Protein AF-A0A351KW39-F1 (afdb_monomer_lite)

Structure (mmCIF, N/CA/C/O backbone):
data_AF-A0A351KW39-F1
#
_entry.id   AF-A0A351KW39-F1
#
loop_
_atom_site.group_PDB
_atom_site.id
_atom_site.type_symbol
_atom_site.label_atom_id
_atom_site.label_alt_id
_atom_site.label_comp_id
_atom_site.label_asym_id
_atom_site.label_entity_id
_atom_site.label_seq_id
_atom_site.pdbx_PDB_ins_code
_atom_site.Cartn_x
_atom_site.Cartn_y
_atom_site.Cartn_z
_atom_site.occupancy
_atom_site.B_iso_or_equiv
_atom_site.auth_seq_id
_atom_site.auth_comp_id
_atom_site.auth_asym_id
_atom_site.auth_atom_id
_atom_site.pdbx_PDB_model_num
ATOM 1 N N . GLU A 1 1 ? 5.218 -23.587 -11.431 1.00 62.66 1 GLU A N 1
ATOM 2 C CA . GLU A 1 1 ? 6.234 -22.836 -12.200 1.00 62.66 1 GLU A CA 1
ATOM 3 C C . GLU A 1 1 ? 5.982 -21.326 -12.171 1.00 62.66 1 GLU A C 1
ATOM 5 O O . GLU A 1 1 ? 6.870 -20.622 -11.720 1.00 62.66 1 GLU A O 1
ATOM 10 N N . ALA A 1 2 ? 4.779 -20.824 -12.494 1.00 78.19 2 ALA A N 1
ATOM 11 C CA . ALA A 1 2 ? 4.478 -19.378 -12.498 1.00 78.19 2 ALA A CA 1
ATOM 12 C C . ALA A 1 2 ? 4.778 -18.629 -11.177 1.00 78.19 2 ALA A C 1
ATOM 14 O O . ALA A 1 2 ? 5.468 -17.620 -11.204 1.00 78.19 2 ALA A O 1
ATOM 15 N N . ILE A 1 3 ? 4.354 -19.151 -10.016 1.00 82.75 3 ILE A N 1
ATOM 16 C CA . ILE A 1 3 ? 4.597 -18.497 -8.709 1.00 82.75 3 ILE A CA 1
ATOM 17 C C . ILE A 1 3 ? 6.094 -18.313 -8.418 1.00 82.75 3 ILE A C 1
ATOM 19 O O . ILE A 1 3 ? 6.489 -17.297 -7.859 1.00 82.75 3 ILE A O 1
ATOM 23 N N . ALA A 1 4 ? 6.934 -19.276 -8.806 1.00 83.69 4 ALA A N 1
ATOM 24 C CA . ALA A 1 4 ? 8.377 -19.179 -8.592 1.00 83.69 4 ALA A CA 1
ATOM 25 C C . ALA A 1 4 ? 9.026 -18.108 -9.486 1.00 83.69 4 ALA A C 1
ATOM 27 O O . ALA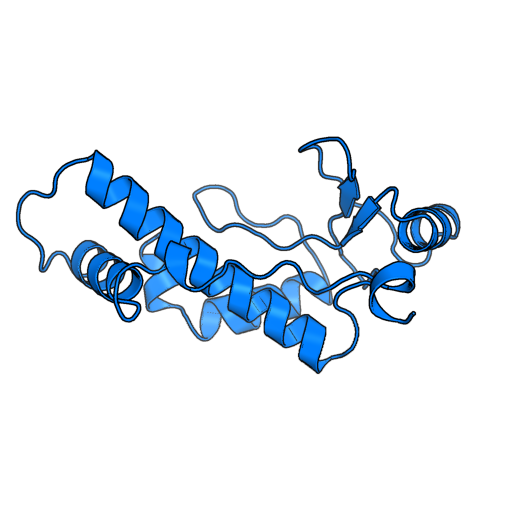 A 1 4 ? 10.053 -17.556 -9.114 1.00 83.69 4 ALA A O 1
ATOM 28 N N . ALA A 1 5 ? 8.426 -17.824 -10.646 1.00 80.94 5 ALA A N 1
ATOM 29 C CA . ALA A 1 5 ? 8.935 -16.853 -11.606 1.00 80.94 5 ALA A CA 1
ATOM 30 C C . ALA A 1 5 ? 8.432 -15.428 -11.340 1.00 80.94 5 ALA A C 1
ATOM 32 O O . ALA A 1 5 ? 9.180 -14.481 -11.538 1.00 80.94 5 ALA A O 1
ATOM 33 N N . THR A 1 6 ? 7.179 -15.262 -10.908 1.00 81.19 6 THR A N 1
ATOM 34 C CA . THR A 1 6 ? 6.549 -13.934 -10.790 1.00 81.19 6 THR A CA 1
ATOM 35 C C . THR A 1 6 ? 6.235 -13.524 -9.359 1.00 81.19 6 THR A C 1
ATOM 37 O O . THR A 1 6 ? 5.845 -12.385 -9.139 1.00 81.19 6 THR A O 1
ATOM 40 N N . GLY A 1 7 ? 6.353 -14.432 -8.388 1.00 90.75 7 GLY A N 1
ATOM 41 C CA . GLY A 1 7 ? 5.886 -14.208 -7.023 1.00 90.75 7 GLY A CA 1
ATOM 42 C C . GLY A 1 7 ? 4.359 -14.160 -6.924 1.00 90.75 7 GLY A C 1
ATOM 43 O O . GLY A 1 7 ? 3.638 -14.684 -7.779 1.00 90.75 7 GLY A O 1
ATOM 44 N N . VAL A 1 8 ? 3.869 -13.533 -5.853 1.00 94.69 8 VAL A N 1
ATOM 45 C CA . VAL A 1 8 ? 2.442 -13.287 -5.600 1.00 94.69 8 VAL A CA 1
ATOM 46 C C . VAL A 1 8 ? 2.232 -11.872 -5.050 1.00 94.69 8 VAL A C 1
ATOM 48 O O . VAL A 1 8 ? 3.127 -11.356 -4.375 1.00 94.69 8 VAL A O 1
ATOM 51 N N . PRO A 1 9 ? 1.057 -11.253 -5.267 1.00 96.06 9 PRO A N 1
ATOM 52 C CA . PRO A 1 9 ? 0.709 -9.996 -4.615 1.00 96.06 9 PRO A CA 1
ATOM 53 C C . PRO A 1 9 ? 0.783 -10.123 -3.087 1.00 96.06 9 PRO A C 1
ATOM 55 O O . PRO A 1 9 ? 0.200 -11.037 -2.498 1.00 96.06 9 PRO A O 1
ATOM 58 N N . ASN A 1 10 ? 1.489 -9.198 -2.436 1.00 95.88 10 ASN A N 1
ATOM 59 C CA . ASN A 1 10 ? 1.780 -9.257 -1.003 1.00 95.88 10 ASN A CA 1
ATOM 60 C C . ASN A 1 10 ? 0.627 -8.724 -0.129 1.00 95.88 10 ASN A C 1
ATOM 62 O O . ASN A 1 10 ? 0.775 -7.728 0.577 1.00 95.88 10 ASN A O 1
ATOM 66 N N . TYR A 1 11 ? -0.536 -9.370 -0.191 1.00 98.06 11 TYR A N 1
ATOM 67 C CA . TYR A 1 11 ? -1.691 -9.022 0.638 1.00 98.06 11 TYR A CA 1
ATOM 68 C C . TYR A 1 11 ? -1.455 -9.304 2.127 1.00 98.06 11 TYR A C 1
ATOM 70 O O . TYR A 1 11 ? -0.898 -10.336 2.510 1.00 98.06 11 TYR A O 1
ATOM 78 N N . PHE A 1 12 ? -2.007 -8.456 2.997 1.00 98.00 12 PHE A N 1
ATOM 79 C CA . PHE A 1 12 ? -2.238 -8.843 4.384 1.00 98.00 12 PHE A CA 1
ATOM 80 C C . PHE A 1 12 ? -3.322 -9.921 4.442 1.00 98.00 12 PHE A C 1
ATOM 82 O O . PHE A 1 12 ? -4.435 -9.719 3.958 1.00 98.00 12 PHE A O 1
ATOM 89 N N . GLY A 1 13 ? -2.995 -11.066 5.044 1.00 95.75 13 GLY A N 1
ATOM 90 C CA . GLY A 1 13 ? -3.921 -12.192 5.163 1.00 95.75 13 GLY A CA 1
ATOM 91 C C . GLY A 1 13 ? -5.032 -11.982 6.207 1.00 95.75 13 GLY A C 1
ATOM 92 O O . GLY A 1 13 ? -4.904 -11.114 7.075 1.00 95.75 13 GLY A O 1
ATOM 93 N N . PRO A 1 14 ? -6.082 -12.831 6.202 1.00 93.12 14 PRO A N 1
ATOM 94 C CA . PRO A 1 14 ? -7.274 -12.686 7.051 1.00 93.12 14 PRO A CA 1
ATOM 95 C C . PRO A 1 14 ? -6.981 -12.523 8.548 1.00 93.12 14 PRO A C 1
ATOM 97 O O . PRO A 1 14 ? -7.654 -11.766 9.237 1.00 93.12 14 PRO A O 1
ATOM 100 N N . GLN A 1 15 ? -5.919 -13.169 9.046 1.00 93.06 15 GLN A N 1
ATOM 101 C CA . GLN A 1 15 ? -5.493 -13.072 10.446 1.00 93.06 15 GLN A CA 1
ATOM 102 C C . GLN A 1 15 ? -5.217 -11.623 10.895 1.00 93.06 15 GLN A C 1
ATOM 104 O O . GLN A 1 15 ? -5.384 -11.302 12.071 1.00 93.06 15 GLN A O 1
ATOM 109 N N . ARG A 1 16 ? -4.816 -10.732 9.975 1.00 94.19 16 ARG A N 1
ATOM 110 C CA . ARG A 1 16 ? -4.572 -9.309 10.262 1.00 94.19 16 ARG A CA 1
ATOM 111 C C . ARG A 1 16 ? -5.838 -8.586 10.726 1.00 94.19 16 ARG A C 1
ATOM 113 O O . ARG A 1 16 ? -5.750 -7.649 11.519 1.00 94.19 16 ARG A O 1
ATOM 120 N N . PHE A 1 17 ? -6.994 -9.038 10.257 1.00 95.06 17 PHE A N 1
ATOM 121 C CA . PHE A 1 17 ? -8.276 -8.363 10.425 1.00 95.06 17 PHE A CA 1
ATOM 122 C C . PHE A 1 17 ? -9.103 -8.921 11.589 1.00 95.06 17 PHE A C 1
ATOM 124 O O . PHE A 1 17 ? -10.219 -8.473 11.803 1.00 95.06 17 PHE A O 1
ATOM 131 N N . GLY A 1 18 ? -8.541 -9.826 12.395 1.00 90.94 18 GLY A N 1
ATOM 132 C CA . GLY A 1 18 ? -9.230 -10.374 13.564 1.00 90.94 18 GLY A CA 1
ATOM 133 C C . GLY A 1 18 ? -10.144 -11.542 13.211 1.00 90.94 18 GLY A C 1
ATOM 134 O O . GLY A 1 18 ? -9.997 -12.165 12.157 1.00 90.94 18 GLY A O 1
ATOM 135 N N . ARG A 1 19 ? -11.049 -11.897 14.126 1.00 84.88 19 ARG A N 1
ATOM 136 C CA . ARG A 1 19 ? -12.014 -12.976 13.866 1.00 84.88 19 ARG A CA 1
ATOM 137 C C . ARG A 1 19 ? -13.131 -12.385 13.021 1.00 84.88 19 ARG A C 1
ATOM 139 O O . ARG A 1 19 ? -13.670 -11.345 13.369 1.00 84.88 19 ARG A O 1
ATOM 146 N N . ASP A 1 20 ? -13.428 -13.022 11.895 1.00 83.25 20 ASP A N 1
ATOM 147 C CA . ASP A 1 20 ? -14.469 -12.570 10.964 1.00 83.25 20 ASP A CA 1
ATOM 148 C C . ASP A 1 20 ? -14.273 -11.130 10.429 1.00 83.25 20 ASP A C 1
ATOM 150 O O . ASP A 1 20 ? -15.216 -10.520 9.938 1.00 83.25 20 ASP A O 1
ATOM 154 N N . GLY A 1 21 ? -13.049 -10.582 10.493 1.00 81.56 21 GLY A N 1
ATOM 155 C CA . GLY A 1 21 ? -12.739 -9.224 10.018 1.00 81.56 21 GLY A CA 1
ATOM 156 C C . GLY A 1 21 ? -13.092 -8.095 10.996 1.00 81.56 21 GLY A C 1
ATOM 157 O O . GLY A 1 21 ? -13.052 -6.921 10.621 1.00 81.56 21 GLY A O 1
ATOM 158 N N . ASP A 1 22 ? -13.418 -8.422 12.248 1.00 92.31 22 ASP A N 1
ATOM 159 C CA . ASP A 1 22 ? -13.946 -7.472 13.227 1.00 92.31 22 ASP A CA 1
ATOM 160 C C . ASP A 1 22 ? -13.011 -6.300 13.561 1.00 92.31 22 ASP A C 1
ATOM 162 O O . ASP A 1 22 ? -13.489 -5.223 13.919 1.00 92.31 22 ASP A O 1
ATOM 166 N N . ASN A 1 23 ? -11.691 -6.448 13.408 1.00 95.12 23 ASN A N 1
ATOM 167 C CA . ASN A 1 23 ? -10.740 -5.393 13.766 1.00 95.12 23 ASN A CA 1
ATOM 168 C C . ASN A 1 23 ? -10.903 -4.112 12.935 1.00 95.12 23 ASN A C 1
ATOM 170 O O . ASN A 1 23 ? -10.565 -3.041 13.441 1.00 95.12 23 ASN A O 1
ATOM 174 N N . VAL A 1 24 ? -11.376 -4.204 11.686 1.00 94.69 24 VAL A N 1
ATOM 175 C CA . VAL A 1 24 ? -11.624 -3.013 10.853 1.00 94.69 24 VAL A CA 1
ATOM 176 C C . VAL A 1 24 ? -12.827 -2.246 11.393 1.00 94.69 24 VAL A C 1
ATOM 178 O O . VAL A 1 24 ? -12.731 -1.040 11.601 1.00 94.69 24 VAL A O 1
ATOM 181 N N . GLU A 1 25 ? -13.914 -2.942 11.737 1.00 93.62 25 GLU A N 1
ATOM 182 C CA . GLU A 1 25 ? -15.088 -2.305 12.345 1.00 93.62 25 GLU A CA 1
ATOM 183 C C . GLU A 1 25 ? -14.743 -1.684 13.706 1.00 93.62 25 GLU A C 1
ATOM 185 O O . GLU A 1 25 ? -15.118 -0.551 13.993 1.00 93.62 25 GLU A O 1
ATOM 190 N N . ARG A 1 26 ? -13.920 -2.360 14.522 1.00 94.19 26 ARG A N 1
ATOM 191 C CA . ARG A 1 26 ? -13.429 -1.777 15.784 1.00 94.19 26 ARG A CA 1
ATOM 192 C C . ARG A 1 26 ? -12.578 -0.525 15.574 1.00 94.19 26 ARG A C 1
ATOM 194 O O . ARG A 1 26 ? -12.561 0.344 16.445 1.00 94.19 26 ARG A O 1
ATOM 201 N N . ALA A 1 27 ? -11.851 -0.431 14.461 1.00 94.69 27 ALA A N 1
ATOM 202 C CA . ALA A 1 27 ? -11.131 0.786 14.103 1.00 94.69 27 ALA A CA 1
ATOM 203 C C . ALA A 1 27 ? -12.107 1.911 13.727 1.00 94.69 27 ALA A C 1
ATOM 205 O O . ALA A 1 27 ? -11.940 3.033 14.190 1.00 94.69 27 ALA A O 1
ATOM 206 N N . LEU A 1 28 ? -13.169 1.608 12.980 1.00 94.44 28 LEU A N 1
ATOM 207 C CA . LEU A 1 28 ? -14.217 2.580 12.659 1.00 94.44 28 LEU A CA 1
ATOM 208 C C . LEU A 1 28 ? -14.929 3.092 13.920 1.00 94.44 28 LEU A C 1
ATOM 210 O O . LEU A 1 28 ? -15.082 4.300 14.089 1.00 94.44 28 LEU A O 1
ATOM 214 N N . ASP A 1 29 ? -15.280 2.212 14.860 1.00 93.75 29 ASP A N 1
ATOM 215 C CA . ASP A 1 29 ? -15.859 2.607 16.155 1.00 93.75 29 ASP A CA 1
ATOM 216 C C . ASP A 1 29 ? -14.939 3.543 16.959 1.00 93.75 29 ASP A C 1
ATOM 218 O O . ASP A 1 29 ? -15.379 4.478 17.636 1.00 93.75 29 ASP A O 1
ATOM 222 N N . LEU A 1 30 ? -13.631 3.292 16.895 1.00 92.69 30 LEU A N 1
ATOM 223 C CA . LEU A 1 30 ? -12.614 4.130 17.520 1.00 92.69 30 LEU A CA 1
ATOM 224 C C . LEU A 1 30 ? -12.579 5.528 16.882 1.00 92.69 30 LEU A C 1
ATOM 226 O O . LEU A 1 30 ? -12.482 6.514 17.611 1.00 92.69 30 LEU A O 1
ATOM 230 N N . PHE A 1 31 ? -12.673 5.619 15.554 1.00 93.38 31 PHE A N 1
ATOM 231 C CA . PHE A 1 31 ? -12.667 6.887 14.813 1.00 93.38 31 PHE A CA 1
ATOM 232 C C . PHE A 1 31 ? -13.953 7.691 15.024 1.00 93.38 31 PHE A C 1
ATOM 234 O O . PHE A 1 31 ? -13.909 8.907 15.202 1.00 93.38 31 PHE A O 1
ATOM 241 N N . ARG A 1 32 ? -15.096 7.005 15.117 1.00 93.69 32 ARG A N 1
ATOM 242 C CA . ARG A 1 32 ? -16.410 7.603 15.401 1.00 93.69 32 ARG A CA 1
ATOM 243 C C . ARG A 1 32 ? -16.576 8.047 16.862 1.00 93.69 32 ARG A C 1
ATOM 245 O O . ARG A 1 32 ? -17.620 8.592 17.214 1.00 93.69 32 ARG A O 1
ATOM 252 N N . ASN A 1 33 ? -15.579 7.821 17.725 1.00 85.88 33 ASN A N 1
ATOM 253 C CA . ASN A 1 33 ? -15.645 8.047 19.175 1.00 85.88 33 ASN A CA 1
ATOM 254 C C . ASN A 1 33 ? -16.825 7.325 19.862 1.00 85.88 33 ASN A C 1
ATOM 256 O O . ASN A 1 33 ? -17.295 7.753 20.917 1.00 85.88 33 ASN A O 1
ATOM 260 N N . THR A 1 34 ? -17.302 6.216 19.292 1.00 80.25 34 THR A N 1
ATOM 261 C CA . THR A 1 34 ? -18.385 5.396 19.868 1.00 80.25 34 THR A CA 1
ATOM 262 C C . THR A 1 34 ? -17.864 4.397 20.903 1.00 80.25 34 THR A C 1
ATOM 264 O O . THR A 1 34 ? -18.640 3.773 21.626 1.00 80.25 34 THR A O 1
ATOM 267 N N . SER A 1 35 ? -16.541 4.261 21.014 1.00 72.56 35 SER A N 1
ATOM 268 C CA . SER A 1 35 ? -15.883 3.348 21.945 1.00 72.56 35 SER A CA 1
ATOM 269 C C . SER A 1 35 ? -15.553 3.977 23.300 1.00 72.56 35 SER A C 1
ATOM 271 O O . SER A 1 35 ? -15.057 5.098 23.401 1.00 72.56 35 SER A O 1
ATOM 273 N N . THR A 1 36 ? -15.744 3.196 24.366 1.00 71.44 36 THR A N 1
ATOM 274 C CA . THR A 1 36 ? -15.239 3.510 25.711 1.00 71.44 36 THR A CA 1
ATOM 275 C C . THR A 1 36 ? -13.720 3.304 25.788 1.00 71.44 36 THR A C 1
ATOM 277 O O . THR A 1 36 ? -13.100 2.822 24.845 1.00 71.44 36 THR A O 1
ATOM 280 N N . ARG A 1 37 ? -13.085 3.687 26.906 1.00 79.69 37 ARG A N 1
ATOM 281 C CA . ARG A 1 37 ? -11.628 3.597 27.132 1.00 79.69 37 ARG A CA 1
ATOM 282 C C . ARG A 1 37 ? -11.043 2.238 26.686 1.00 79.69 37 ARG A C 1
ATOM 284 O O . ARG A 1 37 ? -11.154 1.249 27.407 1.00 79.69 37 ARG A O 1
ATOM 291 N N . ILE A 1 38 ? -10.371 2.217 25.530 1.00 85.81 38 ILE A N 1
ATOM 292 C CA . ILE A 1 38 ? -9.748 1.016 24.948 1.00 85.81 38 ILE A CA 1
ATOM 293 C C . ILE A 1 38 ? -8.327 0.822 25.496 1.00 85.81 38 ILE A C 1
ATOM 295 O O . ILE A 1 38 ? -7.592 1.778 25.746 1.00 85.81 38 ILE A O 1
ATOM 299 N N . ASN A 1 39 ? -7.919 -0.438 25.657 1.00 90.31 39 ASN A N 1
ATOM 300 C CA . ASN A 1 39 ? -6.533 -0.798 25.945 1.00 90.31 39 ASN A CA 1
ATOM 301 C C . ASN A 1 39 ? -5.594 -0.321 24.807 1.00 90.31 39 ASN A C 1
ATOM 303 O O . ASN A 1 39 ? -5.841 -0.668 23.650 1.00 90.31 39 ASN A O 1
ATOM 307 N N . PRO A 1 40 ? -4.490 0.398 25.094 1.00 90.31 40 PRO A N 1
ATOM 308 C CA . PRO A 1 40 ? -3.544 0.863 24.074 1.00 90.31 40 PRO A CA 1
ATOM 309 C C . PRO A 1 40 ? -3.048 -0.225 23.106 1.00 90.31 40 PRO A C 1
ATOM 311 O O . PRO A 1 40 ? -2.897 0.040 21.915 1.00 90.31 40 PRO A O 1
ATOM 314 N N . ASN A 1 41 ? -2.865 -1.463 23.580 1.00 91.00 41 ASN A N 1
ATOM 315 C CA . ASN A 1 41 ? -2.450 -2.583 22.731 1.00 91.00 41 ASN A CA 1
ATOM 316 C C . ASN A 1 41 ? -3.525 -2.945 21.696 1.00 91.00 41 ASN A C 1
ATOM 318 O O . ASN A 1 41 ? -3.209 -3.175 20.531 1.00 91.00 41 ASN A O 1
ATOM 322 N N . LEU A 1 42 ? -4.800 -2.953 22.102 1.00 92.38 42 LEU A N 1
ATOM 323 C CA . LEU A 1 42 ? -5.921 -3.198 21.190 1.00 92.38 42 LEU A CA 1
ATOM 324 C C . LEU A 1 42 ? -6.078 -2.050 20.194 1.00 92.38 42 LEU A C 1
ATOM 326 O O . LEU A 1 42 ? -6.281 -2.301 19.010 1.00 92.38 42 LEU A O 1
ATOM 330 N N . ARG A 1 43 ? -5.884 -0.800 20.640 1.00 93.62 43 ARG A N 1
ATOM 331 C CA . ARG A 1 43 ? -5.864 0.358 19.737 1.00 93.62 43 ARG A CA 1
ATOM 332 C C . ARG A 1 43 ? -4.814 0.179 18.635 1.00 93.62 43 ARG A C 1
ATOM 334 O O . ARG A 1 43 ? -5.126 0.388 17.469 1.00 93.62 43 ARG A O 1
ATOM 341 N N . GLY A 1 44 ? -3.602 -0.262 18.979 1.00 94.50 44 GLY A N 1
ATOM 342 C CA . GLY A 1 44 ? -2.555 -0.547 17.993 1.00 94.50 44 GLY A CA 1
ATOM 343 C C . GLY A 1 44 ? -2.949 -1.624 16.972 1.00 94.50 44 GLY A C 1
ATOM 344 O O . GLY A 1 44 ? -2.655 -1.479 15.784 1.00 94.50 44 GLY A O 1
ATOM 345 N N . ILE A 1 45 ? -3.656 -2.671 17.410 1.00 95.62 45 ILE A N 1
ATOM 346 C CA . ILE A 1 45 ? -4.160 -3.742 16.536 1.00 95.62 45 ILE A CA 1
ATOM 347 C C . ILE A 1 45 ? -5.216 -3.207 15.562 1.00 95.62 45 ILE A C 1
ATOM 349 O O . ILE A 1 45 ? -5.111 -3.460 14.364 1.00 95.62 45 ILE A O 1
ATOM 353 N N . TYR A 1 46 ? -6.182 -2.421 16.040 1.00 95.62 46 TYR A N 1
ATOM 354 C CA . TYR A 1 46 ? -7.241 -1.855 15.196 1.00 95.62 46 TYR A CA 1
ATOM 355 C C . TYR A 1 46 ? -6.679 -0.876 14.157 1.00 95.62 46 TYR A C 1
ATOM 357 O O . TYR A 1 46 ? -6.972 -1.000 12.969 1.00 95.62 46 TYR A O 1
ATOM 365 N N . LEU A 1 47 ? -5.757 0.007 14.558 1.00 95.81 47 LEU A N 1
ATOM 366 C CA . LEU A 1 47 ? -5.044 0.888 13.623 1.00 95.81 47 LEU A CA 1
ATOM 367 C C . LEU A 1 47 ? -4.196 0.099 12.614 1.00 95.81 47 LEU A C 1
ATOM 369 O O . LEU A 1 47 ? -4.037 0.502 11.464 1.00 95.81 47 LEU A O 1
ATOM 373 N N . SER A 1 48 ? -3.611 -1.033 13.018 1.00 96.94 48 SER A N 1
ATOM 374 C CA . SER A 1 48 ? -2.905 -1.916 12.084 1.00 96.94 48 SER A CA 1
ATOM 375 C C . SER A 1 48 ? -3.855 -2.536 11.061 1.00 96.94 48 SER A C 1
ATOM 377 O O . SER A 1 48 ? -3.466 -2.634 9.899 1.00 96.94 48 SER A O 1
ATOM 379 N N . ALA A 1 49 ? -5.054 -2.959 11.467 1.00 97.50 49 ALA A N 1
ATOM 380 C CA . ALA A 1 49 ? -6.048 -3.540 10.568 1.00 97.50 49 ALA A CA 1
ATOM 381 C C . ALA A 1 49 ? -6.561 -2.505 9.555 1.00 97.50 49 ALA A C 1
ATOM 383 O O . ALA A 1 49 ? -6.505 -2.767 8.359 1.00 97.50 49 ALA A O 1
ATOM 384 N N . ALA A 1 50 ? -6.927 -1.303 10.010 1.00 97.19 50 ALA A N 1
ATOM 385 C CA . ALA A 1 50 ? -7.364 -0.196 9.153 1.00 97.19 50 ALA A CA 1
ATOM 386 C C . ALA A 1 50 ? -6.342 0.162 8.055 1.00 97.19 50 ALA A C 1
ATOM 388 O O . ALA A 1 50 ? -6.684 0.244 6.878 1.00 97.19 50 ALA A O 1
ATOM 389 N N . ARG A 1 51 ? -5.056 0.294 8.410 1.00 97.81 51 ARG A N 1
ATOM 390 C CA . ARG A 1 51 ? -3.984 0.561 7.427 1.00 97.81 51 ARG A CA 1
ATOM 391 C C . ARG A 1 51 ? -3.793 -0.583 6.437 1.00 97.81 51 ARG A C 1
ATOM 393 O O . ARG A 1 51 ? -3.544 -0.347 5.258 1.00 97.81 51 ARG A O 1
ATOM 400 N N . SER A 1 52 ? -3.903 -1.818 6.928 1.00 98.12 52 SER A N 1
ATOM 401 C CA . SER A 1 52 ? -3.776 -3.021 6.100 1.00 98.12 52 SER A CA 1
ATOM 402 C C . SER A 1 52 ? -4.930 -3.146 5.105 1.00 98.12 52 SER A C 1
ATOM 404 O O . SER A 1 52 ? -4.713 -3.619 3.996 1.00 98.12 52 SER A O 1
ATOM 406 N N . GLU A 1 53 ? -6.131 -2.699 5.486 1.00 97.56 53 GLU A N 1
ATOM 407 C CA . GLU A 1 53 ? -7.317 -2.685 4.626 1.00 97.56 53 GLU A CA 1
ATOM 408 C C . GLU A 1 53 ? -7.090 -1.761 3.427 1.00 97.56 53 GLU A C 1
ATOM 410 O O . GLU A 1 53 ? -7.156 -2.206 2.282 1.00 97.56 53 GLU A O 1
ATOM 415 N N . ILE A 1 54 ? -6.710 -0.501 3.675 1.00 98.00 54 ILE A N 1
ATOM 416 C CA . ILE A 1 54 ? -6.405 0.452 2.598 1.00 98.00 54 ILE A CA 1
ATOM 417 C C . ILE A 1 54 ? -5.284 -0.081 1.696 1.00 98.00 54 ILE A C 1
ATOM 419 O O . ILE A 1 54 ? -5.427 -0.063 0.473 1.00 98.00 54 ILE A O 1
ATOM 423 N N . PHE A 1 55 ? -4.198 -0.604 2.275 1.00 98.44 55 PHE A N 1
ATOM 424 C CA . PHE A 1 55 ? -3.098 -1.178 1.497 1.00 98.44 55 PHE A CA 1
ATOM 425 C C . PHE A 1 55 ? -3.563 -2.334 0.600 1.00 98.44 55 PHE A C 1
ATOM 427 O O . PHE A 1 55 ? -3.242 -2.358 -0.589 1.00 98.44 55 PHE A O 1
ATOM 434 N N . ASN A 1 56 ? -4.354 -3.271 1.135 1.00 98.44 56 ASN A N 1
ATOM 435 C CA . ASN A 1 56 ? -4.903 -4.380 0.358 1.00 98.44 56 ASN A CA 1
ATOM 436 C C . ASN A 1 56 ? -5.779 -3.879 -0.799 1.00 98.44 56 ASN A C 1
ATOM 438 O O . ASN A 1 56 ? -5.733 -4.447 -1.891 1.00 98.44 56 ASN A O 1
ATOM 442 N N . HIS A 1 57 ? -6.552 -2.808 -0.609 1.00 98.50 57 HIS A N 1
ATOM 443 C CA . HIS A 1 57 ? -7.346 -2.227 -1.695 1.00 98.50 57 HIS A CA 1
ATOM 444 C C . HIS A 1 57 ? -6.486 -1.533 -2.752 1.00 98.50 57 HIS A C 1
ATOM 446 O O . HIS A 1 57 ? -6.740 -1.733 -3.935 1.00 98.50 57 HIS A O 1
ATOM 452 N N . ILE A 1 58 ? -5.432 -0.806 -2.367 1.00 98.56 58 ILE A N 1
ATOM 453 C CA . ILE A 1 58 ? -4.462 -0.230 -3.321 1.00 98.56 58 ILE A CA 1
ATOM 454 C C . ILE A 1 58 ? -3.799 -1.341 -4.144 1.00 98.56 58 ILE A C 1
ATOM 456 O O . ILE A 1 58 ? -3.735 -1.260 -5.371 1.00 98.56 58 ILE A O 1
ATOM 460 N N . LEU A 1 59 ? -3.347 -2.409 -3.481 1.00 98.56 59 LEU A N 1
ATOM 461 C CA . LEU A 1 59 ? -2.760 -3.565 -4.151 1.00 98.56 59 LEU A CA 1
ATOM 462 C C . LEU A 1 59 ? -3.768 -4.238 -5.093 1.00 98.56 59 LEU A C 1
ATO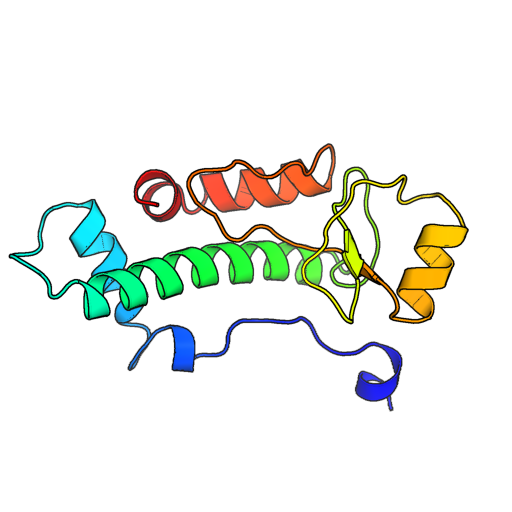M 464 O O . LEU A 1 59 ? -3.400 -4.632 -6.194 1.00 98.56 59 LEU A O 1
ATOM 468 N N . SER A 1 60 ? -5.041 -4.322 -4.702 1.00 98.50 60 SER A N 1
ATOM 469 C CA . SER A 1 60 ? -6.098 -4.897 -5.543 1.00 98.50 60 SER A CA 1
ATOM 470 C C . SER A 1 60 ? -6.334 -4.113 -6.826 1.00 98.50 60 SER A C 1
ATOM 472 O O . SER A 1 60 ? -6.504 -4.734 -7.870 1.00 98.50 60 SER A O 1
ATOM 474 N N . GLU A 1 61 ? -6.287 -2.781 -6.781 1.00 98.44 61 GLU A N 1
ATOM 475 C CA . GLU A 1 61 ? -6.367 -1.956 -7.994 1.00 98.44 61 GLU A CA 1
ATOM 476 C C . GLU A 1 61 ? -5.183 -2.254 -8.928 1.00 98.44 61 GLU A C 1
ATOM 478 O O . GLU A 1 61 ? -5.381 -2.469 -10.120 1.00 98.44 61 GLU A O 1
ATOM 483 N N . ARG A 1 62 ? -3.959 -2.381 -8.393 1.00 98.31 62 ARG A N 1
ATOM 484 C CA . ARG A 1 62 ? -2.787 -2.752 -9.209 1.00 98.31 62 ARG A CA 1
ATOM 485 C C . ARG A 1 62 ? -2.876 -4.164 -9.786 1.00 98.31 62 ARG A C 1
ATOM 487 O O . ARG A 1 62 ? -2.428 -4.394 -10.906 1.00 98.31 62 ARG A O 1
ATOM 494 N N . VAL A 1 63 ? -3.412 -5.119 -9.025 1.00 97.94 63 VAL A N 1
ATOM 495 C CA . VAL A 1 63 ? -3.632 -6.496 -9.497 1.00 97.94 63 VAL A CA 1
ATOM 496 C C . VAL A 1 63 ? -4.666 -6.508 -10.618 1.00 97.94 63 VAL A C 1
ATOM 498 O O . VAL A 1 63 ? -4.437 -7.160 -11.633 1.00 97.94 63 VAL A O 1
ATOM 501 N N . PHE A 1 64 ? -5.764 -5.766 -10.457 1.00 97.81 64 PHE A N 1
ATOM 502 C CA . PHE A 1 64 ? -6.800 -5.620 -11.476 1.00 97.81 64 PHE A CA 1
ATOM 503 C C . PHE A 1 64 ? -6.250 -5.002 -12.769 1.00 97.81 64 PHE A C 1
ATOM 505 O O . PHE A 1 64 ? -6.529 -5.507 -13.853 1.00 97.81 64 PHE A O 1
ATOM 512 N N . ASP A 1 65 ? -5.403 -3.979 -12.645 1.00 97.19 65 ASP A N 1
ATOM 513 C CA . ASP A 1 65 ? -4.737 -3.318 -13.772 1.00 97.19 65 ASP A CA 1
ATOM 514 C C . ASP A 1 65 ? -3.582 -4.151 -14.374 1.00 97.19 65 ASP A C 1
ATOM 516 O O . ASP A 1 65 ? -3.016 -3.777 -15.400 1.00 97.19 65 ASP A O 1
ATOM 520 N N . GLY A 1 66 ? -3.210 -5.283 -13.761 1.00 96.81 66 GLY A N 1
ATOM 521 C CA . GLY A 1 66 ? -2.124 -6.150 -14.231 1.00 96.81 66 GLY A CA 1
ATOM 522 C C . GLY A 1 66 ? -0.715 -5.583 -14.015 1.00 96.81 66 GLY A C 1
ATOM 523 O O . GLY A 1 66 ? 0.221 -6.019 -14.678 1.00 96.81 66 GLY A O 1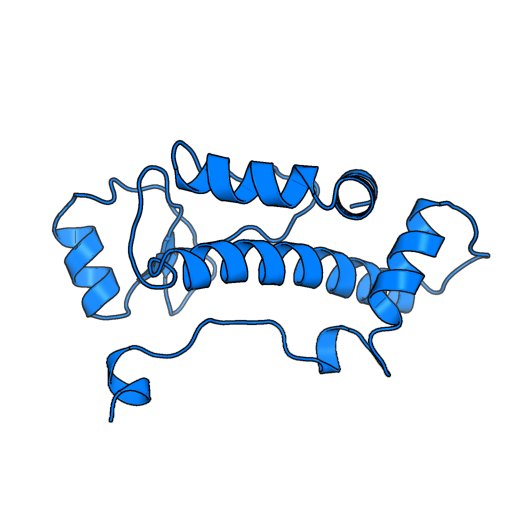
ATOM 524 N N . VAL A 1 67 ? -0.553 -4.626 -13.093 1.00 96.94 67 VAL A N 1
ATOM 525 C CA . VAL A 1 67 ? 0.701 -3.880 -12.852 1.00 96.94 67 VAL A CA 1
ATOM 526 C C . VAL A 1 67 ? 1.245 -4.036 -11.427 1.00 96.94 67 VAL A C 1
ATOM 528 O O . VAL A 1 67 ? 2.089 -3.266 -10.985 1.00 96.94 67 VAL A O 1
ATOM 531 N N . TRP A 1 68 ? 0.766 -5.020 -10.663 1.00 96.62 68 TRP A N 1
ATOM 532 C CA . TRP A 1 68 ? 1.151 -5.202 -9.254 1.00 96.62 68 TRP A CA 1
ATOM 533 C C . TRP A 1 68 ? 2.646 -5.481 -9.039 1.00 96.62 68 TRP A C 1
ATOM 535 O O . TRP A 1 68 ? 3.176 -5.147 -7.983 1.00 96.62 68 TRP A O 1
ATOM 545 N N . ASN A 1 69 ? 3.314 -6.081 -10.024 1.00 95.44 69 ASN A N 1
ATOM 546 C CA . ASN A 1 69 ? 4.742 -6.395 -10.017 1.00 95.44 69 ASN A CA 1
ATOM 547 C C . ASN A 1 69 ? 5.538 -5.588 -11.054 1.00 95.44 69 ASN A C 1
ATOM 549 O O . ASN A 1 69 ? 6.669 -5.954 -11.354 1.00 95.44 69 ASN A O 1
ATOM 553 N N . LEU A 1 70 ? 4.958 -4.522 -11.611 1.00 95.81 70 LEU A N 1
ATOM 554 C CA . LEU A 1 70 ? 5.585 -3.680 -12.628 1.00 95.81 70 LEU A CA 1
ATOM 555 C C . LEU A 1 70 ? 5.735 -2.252 -12.107 1.00 95.81 70 LEU A C 1
ATOM 557 O O . LEU A 1 70 ? 4.853 -1.749 -11.413 1.00 95.81 70 LEU A O 1
ATOM 561 N N . GLY A 1 71 ? 6.836 -1.596 -12.471 1.00 97.31 71 GLY A N 1
ATOM 562 C CA . GLY A 1 71 ? 6.995 -0.163 -12.242 1.00 97.31 71 GLY A CA 1
ATOM 563 C C . GLY A 1 71 ? 6.040 0.636 -13.131 1.00 97.31 71 GLY A C 1
ATOM 564 O O . GLY A 1 71 ? 5.959 0.394 -14.337 1.00 97.31 71 GLY A O 1
ATOM 565 N N . ILE A 1 72 ? 5.332 1.597 -12.545 1.00 98.19 72 ILE A N 1
ATOM 566 C CA . ILE A 1 72 ? 4.479 2.565 -13.244 1.00 98.19 72 ILE A CA 1
ATOM 567 C C . ILE A 1 72 ? 4.922 4.002 -12.952 1.00 98.19 72 ILE A C 1
ATOM 569 O O . ILE A 1 72 ? 5.690 4.273 -12.030 1.00 98.19 72 ILE A O 1
ATOM 573 N N . ALA A 1 73 ? 4.422 4.952 -13.744 1.00 98.38 73 ALA A N 1
ATOM 574 C CA . ALA A 1 73 ? 4.756 6.362 -13.587 1.00 98.38 73 ALA A CA 1
ATOM 575 C C . ALA A 1 73 ? 4.483 6.867 -12.159 1.00 98.38 73 ALA A C 1
ATOM 577 O O . ALA A 1 73 ? 3.347 6.807 -11.679 1.00 98.38 73 ALA A O 1
ATOM 578 N N . GLY A 1 74 ? 5.534 7.406 -11.532 1.00 98.00 74 GLY A N 1
ATOM 579 C CA . GLY A 1 74 ? 5.507 7.979 -10.187 1.00 98.00 74 GLY A CA 1
ATOM 580 C C . GLY A 1 74 ? 5.562 6.964 -9.043 1.00 98.00 74 GLY A C 1
ATOM 581 O O . GLY A 1 74 ? 5.214 7.316 -7.917 1.00 98.00 74 GLY A O 1
ATOM 582 N N . ASP A 1 75 ? 5.980 5.725 -9.320 1.00 98.25 75 ASP A N 1
ATOM 583 C CA . ASP A 1 75 ? 6.173 4.703 -8.296 1.00 98.25 75 ASP A CA 1
ATOM 584 C C . ASP A 1 75 ? 7.275 5.030 -7.285 1.00 98.25 75 ASP A C 1
ATOM 586 O O . ASP A 1 75 ? 8.302 5.645 -7.581 1.00 98.25 75 ASP A O 1
ATOM 590 N N . VAL A 1 76 ? 7.059 4.497 -6.084 1.00 97.56 76 VAL A N 1
ATOM 591 C CA . VAL A 1 76 ? 8.054 4.392 -5.024 1.00 97.56 76 VAL A CA 1
ATOM 592 C C . VAL A 1 76 ? 8.465 2.932 -4.914 1.00 97.56 76 VAL A C 1
ATOM 594 O O . VAL A 1 76 ? 7.612 2.045 -4.795 1.00 97.56 76 VAL A O 1
ATOM 597 N N . TYR A 1 77 ? 9.767 2.678 -4.907 1.00 97.75 77 TYR A N 1
ATOM 598 C CA . TYR A 1 77 ? 10.333 1.335 -4.863 1.00 97.75 77 TYR A CA 1
ATOM 599 C C . TYR A 1 77 ? 10.896 1.023 -3.485 1.00 97.75 77 TYR A C 1
ATOM 601 O O . TYR A 1 77 ? 11.391 1.914 -2.800 1.00 97.75 77 TYR A O 1
ATOM 609 N N . MET A 1 78 ? 10.865 -0.250 -3.097 1.00 96.69 78 MET A N 1
ATOM 610 C CA . MET A 1 78 ? 11.556 -0.766 -1.914 1.00 96.69 78 MET A CA 1
ATOM 611 C C . MET A 1 78 ? 12.525 -1.877 -2.301 1.00 96.69 78 MET A C 1
ATOM 613 O O . MET A 1 78 ? 12.216 -2.685 -3.175 1.00 96.69 78 MET A O 1
ATOM 617 N N . PHE A 1 79 ? 13.672 -1.941 -1.627 1.00 95.12 79 PHE A N 1
ATOM 618 C CA . PHE A 1 79 ? 14.596 -3.072 -1.749 1.00 95.12 79 PHE A CA 1
ATOM 619 C C . PHE A 1 79 ? 14.031 -4.322 -1.065 1.00 95.12 79 PHE A C 1
ATOM 621 O O . PHE A 1 79 ? 13.353 -4.221 -0.044 1.00 95.12 79 PHE A O 1
ATOM 628 N N . SER A 1 80 ? 14.338 -5.505 -1.595 1.00 90.75 80 SER A N 1
ATOM 629 C CA . SER A 1 80 ? 13.847 -6.777 -1.046 1.00 90.75 80 SER A CA 1
ATOM 630 C C . SER A 1 80 ? 14.443 -7.139 0.323 1.00 90.75 80 SER A C 1
ATOM 632 O O .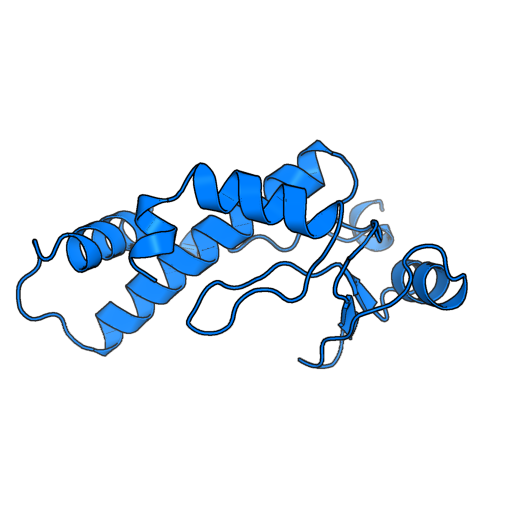 SER A 1 80 ? 13.826 -7.876 1.093 1.00 90.75 80 SER A O 1
ATOM 634 N N . ASP A 1 81 ? 15.611 -6.594 0.663 1.00 91.12 81 ASP A N 1
ATOM 635 C CA . ASP A 1 81 ? 16.367 -6.898 1.882 1.00 91.12 81 ASP A CA 1
ATOM 636 C C . ASP A 1 81 ? 16.312 -5.792 2.953 1.00 91.12 81 ASP A C 1
ATOM 638 O O . ASP A 1 81 ? 16.872 -5.948 4.044 1.00 91.12 81 ASP A O 1
ATOM 642 N N . SER A 1 82 ? 15.629 -4.675 2.685 1.00 92.12 82 SER A N 1
ATOM 643 C CA . SER A 1 82 ? 15.583 -3.539 3.605 1.00 92.12 82 SER A CA 1
ATOM 644 C C . SER A 1 82 ? 14.243 -2.804 3.592 1.00 92.12 82 SER A C 1
ATOM 646 O O . SER A 1 82 ? 13.379 -3.017 2.753 1.00 92.12 82 SER A O 1
ATOM 648 N N . LYS A 1 83 ? 14.058 -1.911 4.569 1.00 86.50 83 LYS A N 1
ATOM 649 C CA . LYS A 1 83 ? 12.879 -1.029 4.660 1.00 86.50 83 LYS A CA 1
ATOM 650 C C . LYS A 1 83 ? 13.082 0.309 3.940 1.00 86.50 83 LYS A C 1
ATOM 652 O O . LYS A 1 83 ? 12.278 1.224 4.114 1.00 86.50 83 LYS A O 1
ATOM 657 N N . SER A 1 84 ? 14.187 0.455 3.212 1.00 91.31 84 SER A N 1
ATOM 658 C CA . SER A 1 84 ? 14.497 1.678 2.480 1.00 91.31 84 SER A CA 1
ATOM 659 C C . SER A 1 84 ? 13.611 1.768 1.246 1.00 91.31 84 SER A C 1
ATOM 661 O O . SER A 1 84 ? 13.499 0.800 0.493 1.00 91.31 84 SER A O 1
ATOM 663 N N . HIS A 1 85 ? 13.014 2.940 1.044 1.00 93.81 85 HIS A N 1
ATOM 664 C CA . HIS A 1 85 ? 12.236 3.257 -0.143 1.00 93.81 85 HIS A CA 1
ATOM 665 C C . HIS A 1 85 ? 12.843 4.450 -0.880 1.00 93.81 85 HIS A C 1
ATOM 667 O O . HIS A 1 85 ? 13.528 5.271 -0.265 1.00 93.81 85 HIS A O 1
ATOM 673 N N . PHE A 1 86 ? 12.613 4.532 -2.187 1.00 96.31 86 PHE A N 1
ATOM 674 C CA . PHE A 1 86 ? 13.130 5.604 -3.031 1.00 96.31 86 PHE A CA 1
ATOM 675 C C . PHE A 1 86 ? 12.249 5.824 -4.266 1.00 96.31 86 PHE A C 1
ATOM 677 O O . PHE A 1 86 ? 11.580 4.907 -4.741 1.00 96.31 86 PHE A O 1
ATOM 684 N N . GLU A 1 87 ? 12.267 7.047 -4.783 1.00 97.06 87 GLU A N 1
ATOM 685 C CA . GLU A 1 87 ? 11.646 7.418 -6.055 1.00 97.06 87 GLU A CA 1
ATOM 686 C C . GLU A 1 87 ? 12.634 7.149 -7.194 1.00 97.06 87 GLU A C 1
ATOM 688 O O . GLU A 1 87 ? 13.834 7.408 -7.066 1.00 97.06 87 GLU A O 1
ATOM 693 N N . ALA A 1 88 ? 12.140 6.640 -8.318 1.00 95.94 88 ALA A N 1
ATOM 694 C CA . ALA A 1 88 ? 12.943 6.472 -9.520 1.00 95.94 88 ALA A CA 1
ATOM 695 C C . ALA A 1 88 ? 12.075 6.560 -10.775 1.00 95.94 88 ALA A C 1
ATOM 697 O O . ALA A 1 88 ? 10.862 6.349 -10.730 1.00 95.94 88 ALA A O 1
ATOM 698 N N . ASP A 1 89 ? 12.710 6.848 -11.908 1.00 96.38 89 ASP A N 1
ATOM 699 C CA . ASP A 1 89 ? 12.040 6.777 -13.199 1.00 96.38 89 ASP A CA 1
ATOM 700 C C . ASP A 1 89 ? 11.739 5.314 -13.551 1.00 96.38 89 ASP A C 1
ATOM 702 O O . ASP A 1 89 ? 12.646 4.496 -13.698 1.00 96.38 89 ASP A O 1
ATOM 706 N N . PHE A 1 90 ? 10.454 4.991 -13.684 1.00 95.75 90 PHE A N 1
ATOM 707 C CA . PHE A 1 90 ? 9.980 3.647 -14.010 1.00 95.75 90 PHE A CA 1
ATOM 708 C C . PHE A 1 90 ? 10.432 3.167 -15.396 1.00 95.75 90 PHE A C 1
ATOM 710 O O . PHE A 1 90 ? 10.492 1.960 -15.636 1.00 95.75 90 PHE A O 1
ATOM 717 N N . ASP A 1 91 ? 10.747 4.089 -16.316 1.00 95.50 91 ASP A N 1
ATOM 718 C CA . ASP A 1 91 ? 11.176 3.730 -17.667 1.00 95.50 91 ASP A CA 1
ATOM 719 C C . ASP A 1 91 ? 12.684 3.428 -17.747 1.00 95.50 91 ASP A C 1
ATOM 721 O O . ASP A 1 91 ? 13.144 2.803 -18.710 1.00 95.50 91 ASP A O 1
ATOM 725 N N . ALA A 1 92 ? 13.451 3.799 -16.713 1.00 97.62 92 ALA A N 1
ATOM 726 C CA . ALA A 1 92 ? 14.885 3.556 -16.647 1.00 97.62 92 ALA A CA 1
ATOM 727 C C . ALA A 1 92 ? 15.206 2.052 -16.656 1.00 97.62 92 ALA A C 1
ATOM 729 O O . ALA A 1 92 ? 14.654 1.269 -15.881 1.00 97.62 92 ALA A O 1
ATOM 730 N N . GLN A 1 93 ? 16.158 1.650 -17.505 1.00 97.56 93 GLN A N 1
ATOM 731 C CA . GLN A 1 93 ? 16.499 0.236 -17.693 1.00 97.56 93 GLN A CA 1
ATOM 732 C C . GLN A 1 93 ? 16.973 -0.440 -16.395 1.00 97.56 93 GLN A C 1
ATOM 734 O O . GLN A 1 93 ? 16.529 -1.541 -16.099 1.00 97.56 93 GLN A O 1
ATOM 739 N N . ASP A 1 94 ? 17.788 0.240 -15.579 1.00 97.38 94 ASP A N 1
ATOM 740 C CA . ASP A 1 94 ? 18.254 -0.291 -14.283 1.00 97.38 94 ASP A CA 1
ATOM 741 C C . ASP A 1 94 ? 17.091 -0.596 -13.320 1.00 97.38 94 ASP A C 1
ATOM 743 O O . ASP A 1 94 ? 17.163 -1.549 -12.550 1.00 97.38 94 ASP A O 1
ATOM 747 N N . ILE A 1 95 ? 15.990 0.163 -13.377 1.00 97.69 95 ILE A N 1
ATOM 748 C CA . ILE A 1 95 ? 14.804 -0.098 -12.549 1.00 97.69 95 ILE A CA 1
ATOM 749 C C . ILE A 1 95 ? 14.074 -1.348 -13.034 1.00 97.69 95 ILE A C 1
ATOM 751 O O . ILE A 1 95 ? 13.766 -2.219 -12.222 1.00 97.69 95 ILE A O 1
ATOM 755 N N . LYS A 1 96 ? 13.857 -1.475 -14.347 1.00 97.25 96 LYS A N 1
ATOM 756 C CA . LYS A 1 96 ? 13.236 -2.664 -14.951 1.00 97.25 96 LYS A CA 1
ATOM 757 C C . LYS A 1 96 ? 14.043 -3.926 -14.648 1.00 97.25 96 LYS A C 1
ATOM 759 O O . LYS A 1 96 ? 13.489 -4.883 -14.117 1.00 97.25 96 LYS A O 1
ATOM 764 N N . ASP A 1 97 ? 15.357 -3.875 -14.861 1.00 97.12 97 ASP A N 1
ATOM 765 C CA . ASP A 1 97 ? 16.260 -4.999 -14.603 1.00 97.12 97 ASP A CA 1
ATOM 766 C C . ASP A 1 97 ? 16.222 -5.422 -13.125 1.00 97.12 97 ASP A C 1
ATOM 768 O O . ASP A 1 97 ? 16.183 -6.610 -12.809 1.00 97.12 97 ASP A O 1
ATOM 772 N N . ARG A 1 98 ? 16.194 -4.465 -12.187 1.00 96.81 98 ARG A N 1
ATOM 773 C CA . ARG A 1 98 ? 16.116 -4.773 -10.749 1.00 96.81 98 ARG A CA 1
ATOM 774 C C . ARG A 1 98 ? 14.766 -5.337 -10.320 1.00 96.81 98 ARG A C 1
ATOM 776 O O . ARG A 1 98 ? 14.744 -6.119 -9.370 1.00 96.81 98 ARG A O 1
ATOM 783 N N . ILE A 1 99 ? 13.668 -4.952 -10.970 1.00 96.00 99 ILE A N 1
ATOM 784 C CA . ILE A 1 99 ? 12.345 -5.551 -10.739 1.00 96.00 99 ILE A CA 1
ATOM 785 C C . ILE A 1 99 ? 12.335 -6.993 -11.250 1.00 96.00 99 ILE A C 1
ATOM 787 O O . ILE A 1 99 ? 11.953 -7.895 -10.503 1.00 96.00 99 ILE A O 1
ATOM 791 N N . ASP A 1 100 ? 12.828 -7.223 -12.469 1.00 94.25 100 ASP A N 1
ATOM 792 C CA . ASP A 1 100 ? 12.910 -8.555 -13.081 1.00 94.25 100 ASP A CA 1
ATOM 793 C C . ASP A 1 100 ? 13.801 -9.504 -12.264 1.00 94.25 100 ASP A C 1
ATOM 795 O O . ASP A 1 100 ? 13.501 -10.690 -12.114 1.00 94.25 100 ASP A O 1
ATOM 799 N N . LEU A 1 101 ? 14.872 -8.972 -11.669 1.00 94.31 101 LEU A N 1
ATOM 800 C CA . LEU A 1 101 ? 15.761 -9.693 -10.755 1.00 94.31 101 LEU A CA 1
ATOM 801 C C . LEU A 1 101 ? 15.243 -9.772 -9.306 1.00 94.31 101 LEU A C 1
ATOM 803 O O . LEU A 1 101 ? 15.932 -10.332 -8.454 1.00 94.31 101 LEU A O 1
ATOM 807 N N . MET A 1 102 ? 14.062 -9.219 -9.002 1.00 93.31 102 MET A N 1
ATOM 808 C CA . MET A 1 102 ? 13.462 -9.164 -7.655 1.00 93.31 102 MET A CA 1
ATOM 809 C C . MET A 1 102 ? 14.363 -8.514 -6.585 1.00 93.31 102 MET A C 1
ATOM 811 O O . MET A 1 102 ? 14.315 -8.849 -5.398 1.00 93.31 102 MET A O 1
ATOM 815 N N . VAL A 1 103 ? 15.212 -7.573 -6.998 1.00 95.25 103 VAL A N 1
ATOM 816 C CA . VAL A 1 103 ? 16.065 -6.774 -6.103 1.00 95.25 103 VAL A CA 1
ATOM 817 C C . VAL A 1 103 ? 15.267 -5.621 -5.499 1.00 95.25 103 VAL A C 1
ATOM 819 O O . VAL A 1 103 ? 15.470 -5.260 -4.338 1.00 95.25 103 VAL A O 1
ATOM 822 N N . ILE A 1 104 ? 14.354 -5.050 -6.285 1.00 96.69 104 ILE A N 1
ATOM 823 C CA . ILE A 1 104 ? 13.430 -4.004 -5.849 1.00 96.69 104 ILE A CA 1
ATOM 824 C C . ILE A 1 104 ? 12.003 -4.357 -6.251 1.00 96.69 104 ILE A C 1
ATOM 826 O O . ILE A 1 104 ? 11.776 -5.114 -7.193 1.00 96.69 104 ILE A O 1
ATOM 830 N N . HIS A 1 105 ? 11.040 -3.757 -5.561 1.00 96.44 105 HIS A N 1
ATOM 831 C CA . HIS A 1 105 ? 9.622 -3.946 -5.831 1.00 96.44 105 HIS A CA 1
ATOM 832 C C . HIS A 1 105 ? 8.886 -2.604 -5.815 1.00 96.44 105 HIS A C 1
ATOM 834 O O . HIS A 1 105 ? 9.177 -1.779 -4.939 1.00 96.44 105 HIS A O 1
ATOM 840 N N . PRO A 1 106 ? 7.907 -2.391 -6.716 1.00 97.06 106 PRO A N 1
ATOM 841 C CA . PRO A 1 106 ? 6.906 -1.349 -6.533 1.00 97.06 106 PRO A CA 1
AT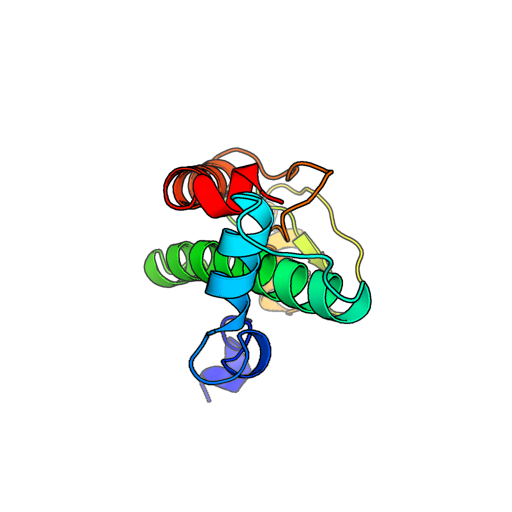OM 842 C C . PRO A 1 106 ? 6.255 -1.495 -5.156 1.00 97.06 106 PRO A C 1
ATOM 844 O O . PRO A 1 106 ? 5.955 -2.605 -4.709 1.00 97.06 106 PRO A O 1
ATOM 847 N N . SER A 1 107 ? 6.054 -0.377 -4.469 1.00 95.75 107 SER A N 1
ATOM 848 C CA . SER A 1 107 ? 5.472 -0.357 -3.130 1.00 95.75 107 SER A CA 1
ATOM 849 C C . SER A 1 107 ? 4.106 0.328 -3.107 1.00 95.75 107 SER A C 1
ATOM 851 O O . SER A 1 107 ? 3.664 0.937 -4.079 1.00 95.75 107 SER A O 1
ATOM 853 N N . GLY A 1 108 ? 3.413 0.180 -1.981 1.00 94.88 108 GLY A N 1
ATOM 854 C CA . GLY A 1 108 ? 2.176 0.889 -1.679 1.00 94.88 108 GLY A CA 1
ATOM 855 C C . GLY A 1 108 ? 2.218 1.406 -0.240 1.00 94.88 108 GLY A C 1
ATOM 856 O O . GLY A 1 108 ? 2.906 0.814 0.602 1.00 94.88 108 GLY A O 1
ATOM 857 N N . PRO A 1 109 ? 1.505 2.497 0.069 1.00 95.75 109 PRO A N 1
ATOM 858 C CA . PRO A 1 109 ? 1.620 3.159 1.354 1.00 95.75 109 PRO A CA 1
ATOM 859 C C . PRO A 1 109 ? 0.870 2.398 2.450 1.00 95.75 109 PRO A C 1
ATOM 861 O O . PRO A 1 109 ? -0.252 1.923 2.270 1.00 95.75 109 PRO A O 1
ATOM 864 N N . LEU A 1 110 ? 1.474 2.357 3.636 1.00 95.81 110 LEU A N 1
ATOM 865 C CA . LEU A 1 110 ? 0.751 2.134 4.884 1.00 95.81 110 LEU A CA 1
ATOM 866 C C . LEU A 1 110 ? 0.418 3.502 5.469 1.00 95.81 110 LEU A C 1
ATOM 868 O O . LEU A 1 110 ? 1.294 4.167 6.018 1.00 95.81 110 LEU A O 1
ATOM 872 N N . ILE A 1 111 ? -0.842 3.902 5.323 1.00 95.75 111 ILE A N 1
ATOM 873 C CA . ILE A 1 111 ? -1.336 5.236 5.683 1.00 95.75 111 ILE A CA 1
ATOM 874 C C . ILE A 1 111 ? -1.043 5.578 7.148 1.00 95.75 111 ILE A C 1
ATOM 876 O O . ILE A 1 111 ? -1.116 4.722 8.027 1.00 95.75 111 ILE A O 1
ATOM 880 N N . GLY A 1 112 ? -0.693 6.829 7.409 1.00 90.88 112 GLY A N 1
ATOM 881 C CA . GLY A 1 112 ? -0.459 7.392 8.735 1.00 90.88 112 GLY A CA 1
ATOM 882 C C . GLY A 1 112 ? -0.068 8.860 8.595 1.00 90.88 112 GLY A C 1
ATOM 883 O O . GLY A 1 112 ? -0.328 9.464 7.560 1.00 90.88 112 GLY A O 1
ATOM 884 N N . ASP A 1 113 ? 0.637 9.408 9.586 1.00 89.06 113 ASP A N 1
ATOM 885 C CA . ASP A 1 113 ? 0.949 10.847 9.652 1.00 89.06 113 ASP A CA 1
ATOM 886 C C . ASP A 1 113 ? 1.692 11.412 8.431 1.00 89.06 113 ASP A C 1
ATOM 888 O O . ASP A 1 113 ? 1.602 12.603 8.130 1.00 89.06 113 ASP A O 1
ATOM 892 N N . LYS A 1 114 ? 2.498 10.582 7.760 1.00 90.00 114 LYS A N 1
ATOM 893 C CA . LYS A 1 114 ? 3.275 11.000 6.594 1.00 90.00 114 LYS A CA 1
ATOM 894 C C . LYS A 1 114 ? 2.529 10.613 5.320 1.00 90.00 114 LYS A C 1
ATOM 896 O O . LYS A 1 114 ? 2.243 9.426 5.151 1.00 90.00 114 LYS A O 1
ATOM 901 N N . PRO A 1 115 ? 2.268 11.571 4.415 1.00 89.44 115 PRO A N 1
ATOM 902 C CA . PRO A 1 115 ? 1.655 11.257 3.138 1.00 89.44 115 PRO A CA 1
ATOM 903 C C . PRO A 1 115 ? 2.588 10.386 2.294 1.00 89.44 115 PRO A C 1
ATOM 905 O O . PRO A 1 115 ? 3.811 10.397 2.466 1.00 89.44 115 PRO A O 1
ATOM 908 N N . SER A 1 116 ? 1.989 9.647 1.363 1.00 94.31 116 SER A N 1
ATOM 909 C CA . SER A 1 116 ? 2.736 8.963 0.313 1.00 94.31 116 SER A CA 1
ATOM 910 C C . SER A 1 116 ? 3.509 9.974 -0.535 1.00 94.31 116 SER A C 1
ATOM 912 O O . SER A 1 116 ? 3.036 11.086 -0.773 1.00 94.31 116 SER A O 1
ATOM 914 N N . VAL A 1 117 ? 4.695 9.572 -0.990 1.00 96.31 117 VAL A N 1
ATOM 915 C CA . VAL A 1 117 ? 5.510 10.342 -1.944 1.00 96.31 117 VAL A CA 1
ATOM 916 C C . VAL A 1 117 ? 5.312 9.865 -3.385 1.00 96.31 117 VAL A C 1
ATOM 918 O O . VAL A 1 117 ? 5.959 10.374 -4.292 1.00 96.31 117 VAL A O 1
ATOM 921 N N . ALA A 1 118 ? 4.410 8.904 -3.614 1.00 97.44 118 ALA A N 1
ATOM 922 C CA . ALA A 1 118 ? 4.040 8.494 -4.959 1.00 97.44 118 ALA A CA 1
ATOM 923 C C . ALA A 1 118 ? 3.467 9.677 -5.751 1.00 97.44 118 ALA A C 1
ATOM 925 O O . ALA A 1 118 ? 2.810 10.569 -5.209 1.00 97.44 118 ALA A O 1
ATOM 926 N N . THR A 1 119 ? 3.692 9.670 -7.060 1.00 98.19 119 THR A N 1
ATOM 927 C CA . THR A 1 119 ? 3.204 10.706 -7.978 1.00 98.19 119 THR A CA 1
ATOM 928 C C . THR A 1 119 ? 2.495 10.075 -9.175 1.00 98.19 119 THR A C 1
ATOM 930 O O . THR A 1 119 ? 2.396 8.851 -9.278 1.00 98.19 119 THR A O 1
ATOM 933 N N . LEU A 1 120 ? 1.965 10.907 -10.078 1.00 98.00 120 LEU A N 1
ATOM 934 C CA . LEU A 1 120 ? 1.426 10.480 -11.375 1.00 98.00 120 LEU A CA 1
ATOM 935 C C . LEU A 1 120 ? 0.450 9.292 -11.243 1.00 98.00 120 LEU A C 1
ATOM 937 O O . LEU A 1 120 ? -0.496 9.348 -10.457 1.00 98.00 120 LEU A O 1
ATOM 941 N N . LYS A 1 121 ? 0.674 8.211 -11.998 1.00 98.00 121 LYS A N 1
ATOM 942 C CA . LYS A 1 121 ? -0.242 7.073 -12.066 1.00 98.00 121 LYS A CA 1
ATOM 943 C C . LYS A 1 121 ? -0.338 6.325 -10.738 1.00 98.00 121 LYS A C 1
ATOM 945 O O . LYS A 1 121 ? -1.430 5.894 -10.368 1.00 98.00 121 LYS A O 1
ATOM 950 N N . ALA A 1 122 ? 0.773 6.190 -10.017 1.00 98.31 122 ALA A N 1
ATOM 951 C CA . ALA A 1 122 ? 0.780 5.571 -8.697 1.00 98.31 122 ALA A CA 1
ATOM 952 C C . ALA A 1 122 ? -0.089 6.370 -7.706 1.00 98.31 122 ALA A C 1
ATOM 954 O O . ALA A 1 122 ? -0.983 5.804 -7.075 1.00 98.31 122 ALA A O 1
ATOM 955 N N . ALA A 1 123 ? 0.075 7.697 -7.662 1.00 98.19 123 ALA A N 1
ATOM 956 C CA . ALA A 1 123 ? -0.734 8.575 -6.812 1.00 98.19 123 ALA A CA 1
ATOM 957 C C . ALA A 1 123 ? -2.227 8.578 -7.178 1.00 98.19 123 ALA A C 1
ATOM 959 O O . ALA A 1 123 ? -3.076 8.681 -6.292 1.00 98.19 123 ALA A O 1
ATOM 960 N N . GLU A 1 124 ? -2.577 8.450 -8.462 1.00 98.44 124 GLU A N 1
ATOM 961 C CA . GLU A 1 124 ? -3.975 8.320 -8.900 1.00 98.44 124 GLU A CA 1
ATOM 962 C C . GLU A 1 124 ? -4.644 7.065 -8.325 1.00 98.44 124 GLU A C 1
ATOM 964 O O . GLU A 1 124 ? -5.810 7.113 -7.921 1.00 98.44 124 GLU A O 1
ATOM 969 N N . ILE A 1 125 ? -3.928 5.933 -8.307 1.00 98.38 125 ILE A N 1
ATOM 970 C CA . ILE A 1 125 ? -4.420 4.679 -7.721 1.00 98.38 125 ILE A CA 1
ATOM 971 C C . ILE A 1 125 ? -4.635 4.865 -6.220 1.00 98.38 125 ILE A C 1
ATOM 973 O O . ILE A 1 125 ? -5.725 4.585 -5.717 1.00 98.38 125 ILE A O 1
ATOM 977 N N . GLU A 1 126 ? -3.629 5.392 -5.522 1.00 98.25 126 GLU A N 1
ATOM 978 C CA . GLU A 1 126 ? -3.698 5.642 -4.081 1.00 98.25 126 GLU A CA 1
ATOM 979 C C . GLU A 1 126 ? -4.861 6.578 -3.734 1.00 98.25 126 GLU A C 1
ATOM 981 O O . GLU A 1 126 ? -5.719 6.227 -2.927 1.00 98.25 126 GLU A O 1
ATOM 986 N N . THR A 1 127 ? -4.967 7.722 -4.412 1.00 98.00 127 THR A N 1
ATOM 987 C CA . THR A 1 127 ? -6.009 8.734 -4.168 1.00 98.00 127 THR A CA 1
ATOM 988 C C . THR A 1 127 ? -7.415 8.179 -4.382 1.00 98.00 127 THR A C 1
ATOM 990 O O . THR A 1 127 ? -8.328 8.476 -3.608 1.00 98.00 127 THR A O 1
ATOM 993 N N . ARG A 1 128 ? -7.611 7.347 -5.413 1.00 97.94 128 ARG A N 1
ATOM 994 C CA . ARG A 1 128 ? -8.907 6.711 -5.684 1.00 97.94 128 ARG A CA 1
ATOM 995 C C . ARG A 1 128 ? -9.324 5.786 -4.545 1.00 97.94 128 ARG A C 1
ATOM 997 O O . ARG A 1 128 ? -10.479 5.838 -4.121 1.00 97.94 128 ARG A O 1
ATOM 1004 N N . VAL A 1 129 ? -8.398 4.982 -4.021 1.00 98.25 129 VAL A N 1
ATOM 1005 C CA . VAL A 1 129 ? -8.677 4.113 -2.869 1.00 98.25 129 VAL A CA 1
ATOM 1006 C C . VAL A 1 129 ? -8.926 4.942 -1.612 1.00 98.25 129 VAL A C 1
ATOM 1008 O O . VAL A 1 129 ? -9.921 4.713 -0.930 1.00 98.25 129 VAL A O 1
ATOM 1011 N N . LEU A 1 130 ? -8.094 5.946 -1.335 1.00 97.44 130 LEU A N 1
ATOM 1012 C CA . LEU A 1 130 ? -8.256 6.820 -0.170 1.00 97.44 130 LEU A CA 1
ATOM 1013 C C . LEU A 1 130 ? -9.589 7.570 -0.176 1.00 97.44 130 LEU A C 1
ATOM 1015 O O . LEU A 1 130 ? -10.194 7.754 0.874 1.00 97.44 130 LEU A O 1
ATOM 1019 N N . THR A 1 131 ? -10.079 7.945 -1.357 1.00 97.75 131 THR A N 1
ATOM 1020 C CA . THR A 1 131 ? -11.398 8.566 -1.519 1.00 97.75 131 THR A CA 1
ATOM 1021 C C . THR A 1 131 ? -12.523 7.550 -1.300 1.00 97.75 131 THR A C 1
ATOM 1023 O O . THR A 1 131 ? -13.514 7.867 -0.648 1.00 97.75 131 THR A O 1
ATOM 1026 N N . ARG A 1 132 ? -12.381 6.313 -1.805 1.00 98.00 132 ARG A N 1
ATOM 1027 C CA . ARG A 1 132 ? -13.363 5.230 -1.594 1.00 98.00 132 ARG A CA 1
ATOM 1028 C C . ARG A 1 132 ? -13.489 4.836 -0.120 1.00 98.00 132 ARG A C 1
ATOM 1030 O O . ARG A 1 132 ? -14.579 4.483 0.316 1.00 98.00 132 ARG A O 1
ATOM 1037 N N . PHE A 1 133 ? -12.389 4.896 0.628 1.00 96.81 133 PHE A N 1
ATOM 1038 C CA . PHE A 1 133 ? -12.320 4.568 2.055 1.00 96.81 133 PHE A CA 1
ATOM 1039 C C . PHE A 1 133 ? -12.041 5.805 2.914 1.00 96.81 133 PHE A C 1
ATOM 1041 O O . PHE A 1 133 ? -11.240 5.735 3.848 1.00 96.81 133 PHE A O 1
ATOM 1048 N N . SER A 1 134 ? -12.698 6.930 2.612 1.00 96.56 134 SER A N 1
ATOM 1049 C CA . SER A 1 134 ? -12.455 8.205 3.300 1.00 96.56 134 SER A CA 1
ATOM 1050 C C . SER A 1 134 ? -12.634 8.099 4.814 1.00 96.56 134 SER A C 1
ATOM 1052 O O . SER A 1 134 ? -11.820 8.626 5.556 1.00 96.56 134 SER A O 1
ATOM 1054 N N . GLU A 1 135 ? -13.621 7.334 5.283 1.00 95.56 135 GLU A N 1
ATOM 1055 C CA . GLU A 1 135 ? -13.858 7.142 6.717 1.00 95.56 135 GLU A CA 1
ATOM 1056 C C . GLU A 1 135 ? -12.681 6.457 7.435 1.00 95.56 135 GLU A C 1
ATOM 1058 O O . GLU A 1 135 ? -12.321 6.839 8.546 1.00 95.56 135 GLU A O 1
ATOM 1063 N N . ILE A 1 136 ? -12.050 5.464 6.797 1.00 95.56 136 ILE A N 1
ATOM 1064 C CA . ILE A 1 136 ? -10.855 4.813 7.352 1.00 95.56 136 ILE A CA 1
ATOM 1065 C C . ILE A 1 136 ? -9.660 5.764 7.253 1.00 95.56 136 ILE A C 1
ATOM 1067 O O . ILE A 1 136 ? -8.880 5.859 8.193 1.00 95.56 136 ILE A O 1
ATOM 1071 N N . HIS A 1 137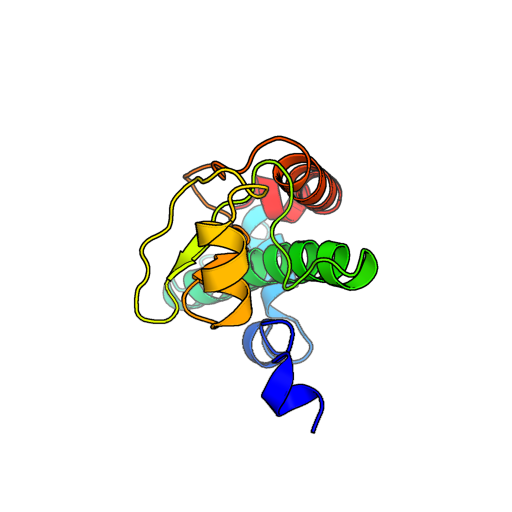 ? -9.512 6.459 6.123 1.00 96.12 137 HIS A N 1
ATOM 1072 C CA . HIS A 1 137 ? -8.396 7.369 5.876 1.00 96.12 137 HIS A CA 1
ATOM 1073 C C . HIS A 1 137 ? -8.382 8.555 6.847 1.00 96.12 137 HIS A C 1
ATOM 1075 O O . HIS A 1 137 ? -7.344 8.832 7.428 1.00 96.12 137 HIS A O 1
ATOM 1081 N N . GLU A 1 138 ? -9.516 9.220 7.056 1.00 94.06 138 GLU A N 1
ATOM 1082 C CA . GLU A 1 138 ? -9.638 10.385 7.943 1.00 94.06 138 GLU A CA 1
ATOM 1083 C C . GLU A 1 138 ? -9.455 10.029 9.426 1.00 94.06 138 GLU A C 1
ATOM 1085 O O . GLU A 1 138 ? -9.138 10.897 10.239 1.00 94.06 138 GLU A O 1
ATOM 1090 N N . GLY A 1 139 ? -9.674 8.763 9.791 1.00 92.44 139 GLY A N 1
ATOM 1091 C CA . GLY A 1 139 ? -9.484 8.273 11.153 1.00 92.44 139 GLY A CA 1
ATOM 1092 C C . GLY A 1 139 ? -8.047 7.872 11.503 1.00 92.44 139 GLY A C 1
ATOM 1093 O O . GLY A 1 139 ? -7.724 7.764 12.693 1.00 92.44 139 GLY A O 1
ATOM 1094 N N . LEU A 1 140 ? -7.209 7.618 10.492 1.00 92.19 140 LEU A N 1
ATOM 1095 C CA . LEU A 1 140 ? -5.814 7.186 10.632 1.00 92.19 140 LEU A CA 1
ATOM 1096 C C . LEU A 1 140 ? -4.855 8.356 10.834 1.00 92.19 140 LEU A C 1
ATOM 1098 O O . LEU A 1 140 ? -3.939 8.154 11.665 1.00 92.19 140 LEU A O 1
#

Sequence (140 aa):
EAIAATGVPNYFGPQRFGRDGDNVERALDLFRNTSTRINPNLRGIYLSAARSEIFNHILSERVFDGVWNLGIAGDVYMFSDSKSHFEADFDAQDIKDRIDLMVIHPSGPLIGDKPSVATLKAAEIETRVLTRFSEIHEGL

Radius of gyration: 16.47 Å; chains: 1; bounding box: 37×34×45 Å

pLDDT: mean 93.93, std 5.85, range [62.66, 98.56]

Secondary structure (DSSP, 8-state):
-HHHHH----PPPGGGG-GGGHHHHHHHHHHTT-S-S--HHHHHHHHHHHHHHHHHHHHHHHHHTT-TTS--TT-EEEETTSS-EEE--TTSHHHHHHHHTTSEEE-----SSSPP---HHHHHHHHHHHHHTHHHHHH-

Foldseek 3Di:
DVCVQQNDQPADDPVLQPVVNCLQVVLLCVLVVVDDDDDPVSNVSSLSSLLSVLQNQLLVVCVVVVDNLADDAQFWKDAPVDPDIDTDDRVDPVNVVCSSVNRMGGGDDSADDDDDSGDDPSVVSSVVSCVVPVSSRVSD